Protein AF-D6PPZ9-F1 (afdb_monomer_lite)

Sequence (166 aa):
YLDKLFPVLESGWPRNVCIFASTVVLSFLNYTGLAIVGYAAVVLGLVSLSPFLVMSAMAIPKIKPHRWGSLGNKKKDWNLYFNTLFWNLNFWDNVSTLAGEVDKPQKTFPLALLIAVIFTCVAYLIPLFAVTGAVSVDQSRWETGFHAEAAEMIAGKWLKIWIEIG

Radius of gyration: 19.83 Å; chains: 1; bounding box: 52×36×47 Å

pLDDT: mean 76.81, std 10.05, range [39.69, 89.31]

InterPro domains:
  IPR002293 Amino acid/polyamine transporter I [PF13520] (10-165)
  IPR044566 Polyamine transporter RMV1-like [PTHR45826] (1-166)

Secondary structure (DSSP, 8-state):
-GGGT-GGGSSSHHHHHHHHHHHHHHHHHHHH-HHHHHHHHHHHHHHHHHHHHHHHHHHGGG--GGGGG---SS---HHHHHHHHHHHT--HHHHHHTGGGSSSHHHHHHHHHHHHHHHHHHHHHHHHHHHHHH----GGG--TTHHHHHHHHHH-HHHHHHHHH-

Structure (mmCIF, N/CA/C/O backbone):
data_AF-D6PPZ9-F1
#
_entry.id   AF-D6PPZ9-F1
#
loop_
_atom_site.group_PDB
_atom_site.id
_atom_site.type_symbol
_atom_site.label_atom_id
_atom_site.label_alt_id
_atom_site.label_comp_id
_atom_site.label_asym_id
_atom_site.label_entity_id
_atom_site.label_seq_id
_atom_site.pdbx_PDB_ins_code
_atom_site.Cartn_x
_atom_site.Cartn_y
_atom_site.Cartn_z
_atom_site.occupancy
_atom_site.B_iso_or_equiv
_atom_site.auth_seq_id
_atom_site.auth_comp_id
_atom_site.auth_asym_id
_atom_site.auth_atom_id
_atom_site.pdbx_PDB_model_num
ATOM 1 N N . TYR A 1 1 ? -14.328 -5.778 -10.540 1.00 44.22 1 TYR A N 1
ATOM 2 C CA . TYR A 1 1 ? -13.231 -6.774 -10.497 1.00 44.22 1 TYR A CA 1
ATOM 3 C C . TYR A 1 1 ? -13.773 -8.202 -10.511 1.00 44.22 1 TYR A C 1
ATOM 5 O 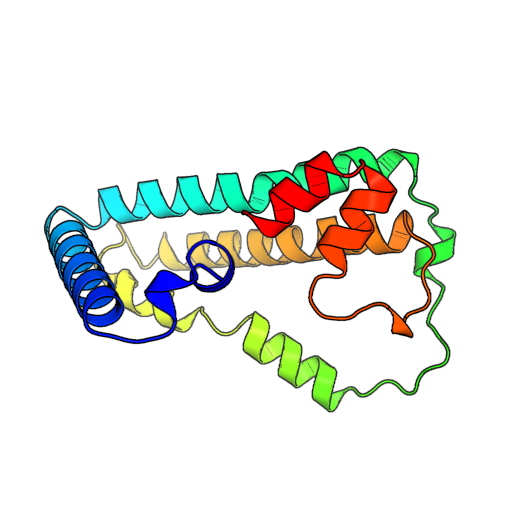O . TYR A 1 1 ? -13.318 -8.974 -11.341 1.00 44.22 1 TYR A O 1
ATOM 13 N N . LEU A 1 2 ? -14.800 -8.534 -9.712 1.00 39.69 2 LEU A N 1
ATOM 14 C CA . LEU A 1 2 ? -15.522 -9.821 -9.803 1.00 39.69 2 LEU A CA 1
ATOM 15 C C . LEU A 1 2 ? -16.222 -10.064 -11.157 1.00 39.69 2 LEU A C 1
ATOM 17 O O . LEU A 1 2 ? -16.282 -11.208 -11.596 1.00 39.69 2 LEU A O 1
ATOM 21 N N . ASP A 1 3 ? -16.638 -9.008 -11.866 1.00 42.53 3 ASP A N 1
ATOM 22 C CA . ASP A 1 3 ? -17.194 -9.119 -13.231 1.00 42.53 3 ASP A CA 1
ATOM 23 C C . ASP A 1 3 ? -16.190 -9.689 -14.249 1.00 42.53 3 ASP A C 1
ATOM 25 O O . ASP A 1 3 ? -16.581 -10.320 -15.223 1.00 42.53 3 ASP A O 1
ATOM 29 N N . LYS A 1 4 ? -14.879 -9.539 -13.999 1.00 48.31 4 LYS A N 1
ATOM 30 C CA . LYS A 1 4 ? -13.833 -10.142 -14.842 1.00 48.31 4 LYS A CA 1
ATOM 31 C C . LYS A 1 4 ? -13.647 -11.644 -14.590 1.00 48.31 4 LYS A C 1
ATOM 33 O O . LYS A 1 4 ? -13.070 -12.318 -15.434 1.00 48.31 4 LYS A O 1
ATOM 38 N N . LEU A 1 5 ? -14.095 -12.157 -13.440 1.00 51.66 5 LEU A N 1
ATOM 39 C CA . LEU A 1 5 ? -13.972 -13.570 -13.055 1.00 51.66 5 LEU A CA 1
ATOM 40 C C . LEU A 1 5 ? -15.260 -14.362 -13.320 1.00 51.66 5 LEU A C 1
ATOM 42 O O . LEU A 1 5 ? -15.188 -15.556 -13.598 1.00 51.66 5 LEU A O 1
ATOM 46 N N . PHE A 1 6 ? -16.425 -13.708 -13.285 1.00 53.06 6 PHE A N 1
ATOM 47 C CA . PHE A 1 6 ? -17.716 -14.339 -13.553 1.00 53.06 6 PHE A CA 1
ATOM 48 C C . PHE A 1 6 ? -18.567 -13.465 -14.489 1.00 53.06 6 PHE A C 1
ATOM 50 O O . PHE A 1 6 ? -19.292 -12.592 -14.010 1.00 53.06 6 PHE A O 1
ATOM 57 N N . PRO A 1 7 ? -18.568 -13.738 -15.809 1.00 52.94 7 PRO A N 1
ATOM 58 C CA . PRO A 1 7 ? -19.378 -12.993 -16.781 1.00 52.94 7 PRO A CA 1
ATOM 59 C C . PRO A 1 7 ? -20.897 -13.066 -16.513 1.00 52.94 7 PRO A C 1
ATOM 61 O O . PRO A 1 7 ? -21.671 -12.273 -17.032 1.00 52.94 7 PRO A O 1
ATOM 64 N N . VAL A 1 8 ? -21.341 -13.996 -15.657 1.00 56.19 8 VAL A N 1
ATOM 65 C CA . VAL A 1 8 ? -22.740 -14.142 -15.205 1.00 56.19 8 VAL A CA 1
ATOM 66 C C . VAL A 1 8 ? -23.178 -13.010 -14.254 1.00 56.19 8 VAL A C 1
ATOM 68 O O . VAL A 1 8 ? -24.372 -12.830 -14.016 1.00 56.19 8 VAL A O 1
ATOM 71 N N . LEU A 1 9 ? -22.238 -12.225 -13.714 1.00 52.38 9 LEU A N 1
ATOM 72 C CA . LEU A 1 9 ? -22.524 -11.100 -12.816 1.00 52.38 9 LEU A CA 1
ATOM 73 C C . LEU A 1 9 ? -22.700 -9.752 -13.535 1.00 52.38 9 LEU A C 1
ATOM 75 O O . LEU A 1 9 ? -23.159 -8.805 -12.897 1.00 52.38 9 LEU A O 1
ATOM 79 N N . GLU A 1 10 ? -22.425 -9.661 -14.843 1.00 50.94 10 GLU A N 1
ATOM 80 C CA . GLU A 1 10 ? -22.499 -8.389 -15.581 1.00 50.94 10 GLU A CA 1
ATOM 81 C C . GLU A 1 10 ? -23.925 -7.819 -15.668 1.00 50.94 10 GLU A C 1
ATOM 83 O O . GLU A 1 10 ? -24.110 -6.602 -15.596 1.00 50.94 10 GLU A O 1
ATOM 88 N N . SER A 1 11 ? -24.962 -8.659 -15.781 1.00 56.16 11 SER A N 1
ATOM 89 C CA . SER A 1 11 ? -26.352 -8.182 -15.772 1.00 56.16 11 SER A CA 1
ATOM 90 C C . SER A 1 11 ? -27.373 -9.273 -15.423 1.00 56.16 11 SER A C 1
ATOM 92 O O . SER A 1 11 ? -27.284 -10.405 -15.891 1.00 56.16 11 SER A O 1
ATOM 94 N N . GLY A 1 12 ? -28.371 -8.924 -14.599 1.00 68.12 12 GLY A N 1
ATOM 95 C CA . GLY A 1 12 ? -29.543 -9.765 -14.322 1.00 68.12 12 GLY A CA 1
ATOM 96 C C . GLY A 1 12 ? -29.859 -9.996 -12.839 1.00 68.12 12 GLY A C 1
ATOM 97 O O . GLY A 1 12 ? -29.222 -9.455 -11.935 1.00 68.12 12 GLY A O 1
ATOM 98 N N . TRP A 1 13 ? -30.863 -10.845 -12.596 1.00 67.56 13 TR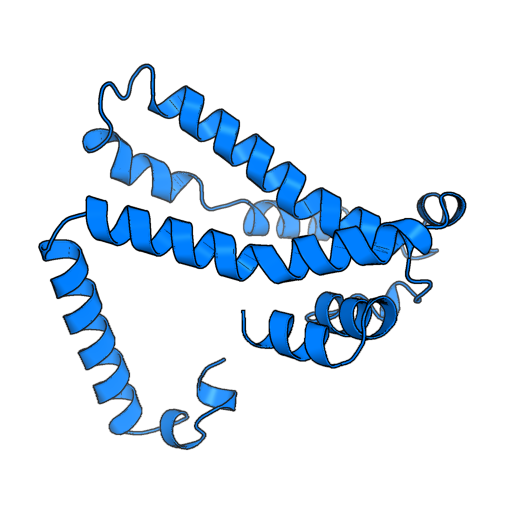P A N 1
ATOM 99 C CA . TRP A 1 13 ? -31.286 -11.312 -11.267 1.00 67.56 13 TRP A CA 1
ATOM 100 C C . TRP A 1 13 ? -30.147 -11.898 -10.396 1.00 67.56 13 TRP A C 1
ATOM 102 O O . TRP A 1 13 ? -30.132 -11.598 -9.200 1.00 67.56 13 TRP A O 1
ATOM 112 N N . PRO A 1 14 ? -29.140 -12.622 -10.942 1.00 69.44 14 PRO A N 1
ATOM 113 C CA . PRO A 1 14 ? -28.017 -13.145 -10.154 1.00 69.44 14 PRO A CA 1
ATOM 114 C C . PRO A 1 14 ? -27.184 -12.053 -9.472 1.00 69.44 14 PRO A C 1
ATOM 116 O O . PRO A 1 14 ? -26.768 -12.222 -8.328 1.00 69.44 14 PRO A O 1
ATOM 119 N N . ARG A 1 15 ? -26.996 -10.899 -10.128 1.00 67.19 15 ARG A N 1
ATOM 120 C CA . ARG A 1 15 ? -26.295 -9.744 -9.549 1.00 67.19 15 ARG A CA 1
ATOM 121 C C . ARG A 1 15 ? -27.053 -9.191 -8.345 1.00 67.19 15 ARG A C 1
ATOM 123 O O . ARG A 1 15 ? -26.449 -8.955 -7.304 1.00 67.19 15 ARG A O 1
ATOM 130 N N . ASN A 1 16 ? -28.373 -9.043 -8.458 1.00 73.44 16 ASN A N 1
ATOM 131 C CA . ASN A 1 16 ? -29.207 -8.547 -7.360 1.00 73.44 16 ASN A CA 1
ATOM 132 C C . ASN A 1 16 ? -29.218 -9.513 -6.169 1.00 73.44 16 ASN A C 1
ATOM 134 O O . ASN A 1 16 ? -29.145 -9.062 -5.030 1.00 73.44 16 ASN A O 1
ATOM 138 N N . VAL A 1 17 ? -29.245 -10.827 -6.419 1.00 79.19 17 VAL A N 1
ATOM 139 C CA . VAL A 1 17 ? -29.139 -11.849 -5.365 1.00 79.19 17 VAL A CA 1
ATOM 140 C C . VAL A 1 17 ? -27.763 -11.814 -4.700 1.00 79.19 17 VAL A C 1
ATOM 142 O O . VAL A 1 17 ? -27.694 -11.852 -3.476 1.00 79.19 17 VAL A O 1
ATOM 145 N N . CYS A 1 18 ? -26.674 -11.677 -5.463 1.00 74.44 18 CYS A N 1
ATOM 146 C CA . CYS A 1 18 ? -25.329 -11.533 -4.902 1.00 74.44 18 CYS A CA 1
ATOM 147 C C . CYS A 1 18 ? -25.187 -10.266 -4.056 1.00 74.44 18 CYS A C 1
ATOM 149 O O . CYS A 1 18 ? -24.648 -10.337 -2.954 1.00 74.44 18 CYS A O 1
ATOM 151 N N . ILE A 1 19 ? -25.698 -9.126 -4.535 1.00 78.44 19 ILE A N 1
ATOM 152 C CA . ILE A 1 19 ? -25.693 -7.877 -3.768 1.00 78.44 19 ILE A CA 1
ATOM 153 C C . ILE A 1 19 ? -26.499 -8.074 -2.484 1.00 78.44 19 ILE A C 1
ATOM 155 O O . ILE A 1 19 ? -25.957 -7.864 -1.406 1.00 78.44 19 ILE A O 1
ATOM 159 N N . PHE A 1 20 ? -27.735 -8.569 -2.574 1.00 82.81 20 PHE A N 1
ATOM 160 C CA . PHE A 1 20 ? -28.592 -8.785 -1.409 1.00 82.81 20 PHE A CA 1
ATOM 161 C C . PHE A 1 20 ? -27.966 -9.752 -0.396 1.00 82.81 20 PHE A C 1
ATOM 163 O O . PHE A 1 20 ? -27.897 -9.439 0.789 1.00 82.81 20 PHE A O 1
ATOM 170 N N . A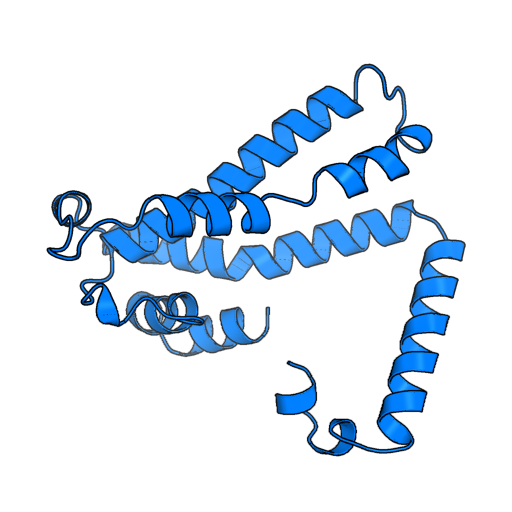LA A 1 21 ? -27.438 -10.890 -0.853 1.00 82.19 21 ALA A N 1
ATOM 171 C CA . ALA A 1 21 ? -26.745 -11.851 -0.002 1.00 82.19 21 ALA A CA 1
ATOM 172 C C . ALA A 1 21 ? -25.503 -11.230 0.652 1.00 82.19 21 ALA A C 1
ATOM 174 O O . ALA A 1 21 ? -25.307 -11.392 1.854 1.00 82.19 21 ALA A O 1
ATOM 175 N N . SER A 1 22 ? -24.701 -10.467 -0.099 1.00 75.75 22 SER A N 1
ATOM 176 C CA . SER A 1 22 ? -23.540 -9.764 0.454 1.00 75.75 22 SER A CA 1
ATOM 177 C C . SER A 1 22 ? -23.949 -8.729 1.501 1.00 75.75 22 SER A C 1
ATOM 179 O O . SER A 1 22 ? -23.334 -8.673 2.559 1.00 75.75 22 SER A O 1
ATOM 181 N N . THR A 1 23 ? -25.031 -7.978 1.273 1.00 80.62 23 THR A N 1
ATOM 182 C CA . THR A 1 23 ? -25.566 -7.014 2.236 1.00 80.62 23 THR A CA 1
ATOM 183 C C . THR A 1 23 ? -26.049 -7.718 3.496 1.00 80.62 23 THR A C 1
ATOM 185 O O . THR A 1 23 ? -25.664 -7.309 4.581 1.00 80.62 23 THR A O 1
ATOM 188 N N . VAL A 1 24 ? -26.817 -8.805 3.381 1.00 82.62 24 VAL A N 1
ATOM 189 C CA . VAL A 1 24 ? -27.309 -9.565 4.542 1.00 82.62 24 VAL A CA 1
ATOM 190 C C . VAL A 1 24 ? -26.153 -10.166 5.342 1.00 82.62 24 VAL A C 1
ATOM 192 O O . VAL A 1 24 ? -26.146 -10.061 6.566 1.00 82.62 24 VAL A O 1
ATOM 195 N N . VAL A 1 25 ? -25.151 -10.743 4.674 1.00 79.19 25 VAL A N 1
ATOM 196 C CA . VAL A 1 25 ? -23.958 -11.301 5.329 1.00 79.19 25 VAL A CA 1
ATOM 197 C C . VAL A 1 25 ? -23.147 -10.206 6.017 1.00 79.19 25 VAL A C 1
ATOM 199 O O . VAL A 1 25 ? -22.774 -10.370 7.175 1.00 79.19 25 VAL A O 1
ATOM 202 N N . LEU A 1 26 ? -22.912 -9.073 5.350 1.00 72.12 26 LEU A N 1
ATOM 203 C CA . LEU A 1 26 ? -22.207 -7.935 5.939 1.00 72.12 26 LEU A CA 1
ATOM 204 C C . LEU A 1 26 ? -22.990 -7.341 7.115 1.00 72.12 26 LEU A C 1
ATOM 206 O O . LEU A 1 26 ? -22.395 -7.051 8.147 1.00 72.12 26 LEU A O 1
ATOM 210 N N . SER A 1 27 ? -24.313 -7.200 7.012 1.00 77.12 27 SER A N 1
ATOM 211 C CA . SER A 1 27 ? -25.169 -6.735 8.108 1.00 77.12 27 SER A CA 1
ATOM 212 C C . SER A 1 27 ? -25.150 -7.700 9.292 1.00 77.12 27 SER A C 1
ATOM 214 O O . SER A 1 27 ? -25.042 -7.257 10.431 1.00 77.12 27 SER A O 1
ATOM 216 N N . PHE A 1 28 ? -25.193 -9.011 9.043 1.00 75.88 28 PHE A N 1
ATOM 217 C CA . PHE A 1 28 ? -25.090 -10.016 10.098 1.00 75.88 28 PHE A CA 1
ATOM 218 C C . PHE A 1 28 ? -23.707 -10.004 10.762 1.00 75.88 28 PHE A C 1
ATOM 220 O O . PHE A 1 28 ? -23.621 -10.028 11.986 1.00 75.88 28 PHE A O 1
ATOM 227 N N . LEU A 1 29 ? -22.634 -9.868 9.974 1.00 67.06 29 LEU A N 1
ATOM 228 C CA . LEU A 1 29 ? -21.265 -9.715 10.477 1.00 67.06 29 LEU A CA 1
ATOM 229 C C . LEU A 1 29 ? -21.110 -8.476 11.366 1.00 67.06 29 LEU A C 1
ATOM 231 O O . LEU A 1 29 ? -20.512 -8.573 12.438 1.00 67.06 29 LEU A O 1
ATOM 235 N N . ASN A 1 30 ? -21.700 -7.347 10.956 1.00 66.88 30 ASN A N 1
ATOM 236 C CA . ASN A 1 30 ? -21.762 -6.130 11.770 1.00 66.88 30 ASN A CA 1
ATOM 237 C C . ASN A 1 30 ? -22.499 -6.372 13.101 1.00 66.88 30 ASN A C 1
ATOM 239 O O . ASN A 1 30 ? -22.090 -5.833 14.125 1.00 66.88 30 ASN A O 1
ATOM 243 N N . TYR A 1 31 ? -23.526 -7.228 13.114 1.00 67.62 31 TYR A N 1
ATOM 244 C CA . TYR A 1 31 ? -24.248 -7.618 14.331 1.00 67.62 31 TYR A CA 1
ATOM 245 C C . TYR A 1 31 ? -23.465 -8.576 15.244 1.00 67.62 31 TYR A C 1
ATOM 247 O O . TYR A 1 31 ? -23.598 -8.492 16.463 1.00 67.62 31 TYR A O 1
ATOM 255 N N . THR A 1 32 ? -22.649 -9.483 14.695 1.00 66.94 32 THR A N 1
ATOM 256 C CA . THR A 1 32 ? -21.895 -10.486 15.480 1.00 66.94 32 THR A CA 1
ATOM 257 C C . THR A 1 32 ? -20.687 -9.937 16.244 1.00 66.94 32 THR A C 1
ATOM 259 O O . THR A 1 32 ? -20.111 -10.658 17.057 1.00 66.94 32 THR A O 1
ATOM 262 N N . GLY A 1 33 ? -20.323 -8.670 16.038 1.00 65.06 33 GLY A N 1
ATOM 263 C CA . GLY A 1 33 ? -19.352 -7.965 16.872 1.00 65.06 33 GLY A CA 1
ATOM 264 C C . GLY A 1 33 ? -18.221 -7.328 16.074 1.00 65.06 33 GLY A C 1
ATOM 265 O O . GLY A 1 33 ? -17.478 -7.998 15.352 1.00 65.06 33 GLY A O 1
ATOM 266 N N . LEU A 1 34 ? -18.046 -6.022 16.284 1.00 64.25 34 LEU A N 1
ATOM 267 C CA . LEU A 1 34 ? -17.011 -5.184 15.670 1.00 64.25 34 LEU A CA 1
ATOM 268 C C . LEU A 1 34 ? -15.592 -5.751 15.833 1.00 64.25 34 LEU A C 1
ATOM 270 O O . LEU A 1 34 ? -14.758 -5.575 14.949 1.00 64.25 34 LEU A O 1
ATOM 274 N N . ALA A 1 35 ? -15.324 -6.488 16.916 1.00 67.62 35 ALA A N 1
ATOM 275 C CA . ALA A 1 35 ? -14.028 -7.120 17.149 1.00 67.62 35 ALA A CA 1
ATOM 276 C C . ALA A 1 35 ? -13.667 -8.152 16.062 1.00 67.62 35 ALA A C 1
ATOM 278 O O . ALA A 1 35 ? -12.548 -8.136 15.555 1.00 67.62 35 ALA A O 1
ATOM 279 N N . ILE A 1 36 ? -14.609 -9.013 15.651 1.00 73.06 36 ILE A N 1
ATOM 280 C CA . ILE A 1 36 ? -14.366 -10.043 14.623 1.00 73.06 36 ILE A CA 1
ATOM 281 C C . ILE A 1 36 ? -14.110 -9.382 13.265 1.00 73.06 36 ILE A C 1
ATOM 283 O O . ILE A 1 36 ? -13.182 -9.767 12.552 1.00 73.06 36 ILE A O 1
ATOM 287 N N . VAL A 1 37 ? -14.893 -8.350 12.934 1.00 72.62 37 VAL A N 1
ATOM 288 C CA . VAL A 1 37 ? -14.716 -7.560 11.707 1.00 72.62 37 VAL A CA 1
ATOM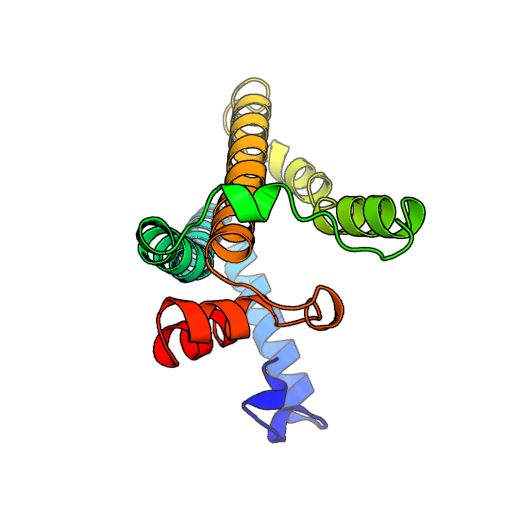 289 C C . VAL A 1 37 ? -13.358 -6.856 11.709 1.00 72.62 37 VAL A C 1
ATOM 291 O O . VAL A 1 37 ? -12.659 -6.881 10.698 1.00 72.62 37 VAL A O 1
ATOM 294 N N . GLY A 1 38 ? -12.940 -6.306 12.852 1.00 73.56 38 GLY A N 1
ATOM 295 C CA . GLY A 1 38 ? -11.621 -5.702 13.030 1.00 73.56 38 GLY A CA 1
ATOM 296 C C . GLY A 1 38 ? -10.482 -6.688 12.767 1.00 73.56 38 GLY A C 1
ATOM 297 O O . GLY A 1 38 ? -9.595 -6.399 11.965 1.00 73.56 38 GLY A O 1
ATOM 298 N N . TYR A 1 39 ? -10.520 -7.884 13.366 1.00 79.31 39 TYR A N 1
ATOM 299 C CA . TYR A 1 39 ? -9.501 -8.912 13.118 1.00 79.31 39 TYR A CA 1
ATOM 300 C C . TYR A 1 39 ? -9.484 -9.381 11.659 1.00 79.31 39 TYR A C 1
ATOM 302 O O . TYR A 1 39 ? -8.409 -9.503 11.072 1.00 79.31 39 TYR A O 1
ATOM 310 N N . ALA A 1 40 ? -10.652 -9.600 11.049 1.00 80.94 40 ALA A N 1
ATOM 311 C CA . ALA A 1 40 ? -10.746 -9.969 9.639 1.00 80.94 40 ALA A CA 1
ATOM 312 C C . ALA A 1 40 ? -10.160 -8.879 8.724 1.00 80.94 40 ALA A C 1
ATOM 314 O O . ALA A 1 40 ? -9.401 -9.194 7.809 1.00 80.94 40 ALA A O 1
ATOM 315 N N . ALA A 1 41 ? -10.443 -7.603 9.005 1.00 80.69 41 ALA A N 1
ATOM 316 C CA . ALA A 1 41 ? -9.889 -6.471 8.266 1.00 80.69 41 ALA A CA 1
ATOM 317 C C . ALA A 1 41 ? -8.360 -6.392 8.389 1.00 80.69 41 ALA A C 1
ATOM 319 O O . ALA A 1 41 ? -7.679 -6.163 7.391 1.00 80.69 41 ALA A O 1
ATOM 320 N N . VAL A 1 42 ? -7.804 -6.646 9.580 1.00 83.75 42 VAL A N 1
ATOM 321 C CA . VAL A 1 42 ? -6.347 -6.707 9.782 1.00 83.75 42 VAL A CA 1
ATOM 322 C C . VAL A 1 42 ? -5.728 -7.846 8.970 1.00 83.75 42 VAL A C 1
ATOM 324 O O . VAL A 1 42 ? -4.727 -7.629 8.290 1.00 83.75 42 VAL A O 1
ATOM 327 N N . VAL A 1 43 ? -6.324 -9.043 8.988 1.00 85.94 43 VAL A N 1
ATOM 328 C CA . VAL A 1 43 ? -5.830 -10.190 8.205 1.00 85.94 43 VAL A CA 1
ATOM 329 C C . VAL A 1 43 ? -5.877 -9.892 6.708 1.00 85.94 43 VAL A C 1
ATOM 331 O O . VAL A 1 43 ? -4.882 -10.104 6.018 1.00 85.94 43 VAL A O 1
ATOM 334 N N . LEU A 1 44 ? -6.992 -9.356 6.208 1.00 84.44 44 LEU A N 1
ATOM 335 C CA . LEU A 1 44 ? -7.127 -8.962 4.805 1.00 84.44 44 LEU A CA 1
ATOM 336 C C . LEU A 1 44 ? -6.101 -7.892 4.418 1.00 84.44 44 LEU A C 1
ATOM 338 O O . LEU A 1 44 ? -5.459 -8.019 3.379 1.00 84.44 44 LEU A O 1
ATOM 342 N N . GLY A 1 45 ? -5.886 -6.889 5.273 1.00 84.06 45 GLY A N 1
ATOM 343 C CA . GLY A 1 45 ? -4.868 -5.861 5.065 1.00 84.06 45 GLY A CA 1
ATOM 344 C C . GLY A 1 45 ? -3.454 -6.439 4.996 1.00 84.06 45 GLY A C 1
ATOM 345 O O . GLY A 1 45 ? -2.688 -6.083 4.105 1.00 84.06 45 GLY A O 1
ATOM 346 N N . LEU A 1 46 ? -3.111 -7.379 5.882 1.00 86.50 46 LEU A N 1
ATOM 347 C CA . LEU A 1 46 ? -1.813 -8.059 5.860 1.00 86.50 46 LEU A CA 1
ATOM 348 C C . LEU A 1 46 ? -1.628 -8.909 4.598 1.00 86.50 46 LEU A C 1
ATOM 350 O O . LEU A 1 46 ? -0.564 -8.859 3.981 1.00 86.50 46 LEU A O 1
ATOM 354 N N . VAL A 1 47 ? -2.653 -9.664 4.195 1.00 87.00 47 VAL A N 1
ATOM 355 C CA . VAL A 1 47 ? -2.618 -10.485 2.976 1.00 87.00 47 VAL A CA 1
ATOM 356 C C . VAL A 1 47 ? -2.491 -9.604 1.730 1.00 87.00 47 VAL A C 1
ATOM 358 O O . VAL A 1 47 ? -1.641 -9.890 0.891 1.00 87.00 47 VAL A O 1
ATOM 361 N N . SER A 1 48 ? -3.249 -8.509 1.638 1.00 84.31 48 SER A N 1
ATOM 362 C CA . SER A 1 48 ? -3.200 -7.574 0.502 1.00 84.31 48 SER A CA 1
ATOM 363 C C . SER A 1 48 ? -1.879 -6.788 0.439 1.00 84.31 48 SER A C 1
ATOM 365 O O . SER A 1 48 ? -1.344 -6.546 -0.641 1.00 84.31 48 SER A O 1
ATOM 367 N N . LEU A 1 49 ? -1.260 -6.473 1.585 1.00 84.88 49 LEU A N 1
ATOM 368 C CA . LEU A 1 49 ? 0.060 -5.830 1.629 1.00 84.88 49 LEU A CA 1
ATOM 369 C C . LEU A 1 49 ? 1.214 -6.805 1.323 1.00 84.88 49 LEU A C 1
ATOM 371 O O . LEU A 1 49 ? 2.266 -6.397 0.821 1.00 84.88 49 LEU A O 1
ATOM 375 N N . SER A 1 50 ? 1.043 -8.095 1.621 1.00 86.62 50 SER A N 1
ATOM 376 C CA . SER A 1 50 ? 2.094 -9.107 1.473 1.00 86.62 50 SER A CA 1
ATOM 377 C C . SER A 1 50 ? 2.761 -9.160 0.085 1.00 86.62 50 SER A C 1
ATOM 379 O O . SER A 1 50 ? 3.998 -9.125 0.057 1.00 86.62 50 SER A O 1
ATOM 381 N N . PRO A 1 51 ? 2.049 -9.144 -1.065 1.00 84.69 51 PRO A N 1
ATOM 382 C CA . PRO A 1 51 ? 2.709 -9.162 -2.368 1.00 84.69 51 PRO A CA 1
ATOM 383 C C . PRO A 1 51 ? 3.572 -7.916 -2.605 1.00 84.69 51 PRO A C 1
ATOM 385 O O . PRO A 1 51 ? 4.638 -8.020 -3.211 1.00 84.69 51 PRO A O 1
ATOM 388 N N . PHE A 1 52 ? 3.188 -6.750 -2.076 1.00 84.31 52 PHE A N 1
ATOM 389 C CA . PHE A 1 52 ? 3.978 -5.522 -2.197 1.00 84.31 52 PHE A CA 1
ATOM 390 C C . PHE A 1 52 ? 5.258 -5.568 -1.360 1.00 84.31 52 PHE A C 1
ATOM 392 O O . PHE A 1 52 ? 6.308 -5.113 -1.821 1.00 84.31 52 PHE A O 1
ATOM 399 N N . LEU A 1 53 ? 5.211 -6.152 -0.158 1.00 86.69 53 LEU A N 1
ATOM 400 C CA . LEU A 1 53 ? 6.407 -6.366 0.664 1.00 86.69 53 LEU A CA 1
ATOM 401 C C . LEU A 1 53 ? 7.373 -7.347 -0.006 1.00 86.69 53 LEU A C 1
ATOM 403 O O . LEU A 1 53 ? 8.573 -7.087 -0.086 1.00 86.69 53 LEU A O 1
ATOM 407 N N . VAL A 1 54 ? 6.838 -8.442 -0.544 1.00 86.38 54 VAL A N 1
ATOM 408 C CA . VAL A 1 54 ? 7.597 -9.472 -1.260 1.00 86.38 54 VAL A CA 1
ATOM 409 C C . VAL A 1 54 ? 8.225 -8.904 -2.539 1.00 86.38 54 VAL A C 1
ATOM 411 O O . VAL A 1 54 ? 9.417 -9.107 -2.785 1.00 86.38 54 VAL A O 1
ATOM 414 N N . MET A 1 55 ? 7.465 -8.116 -3.310 1.00 85.1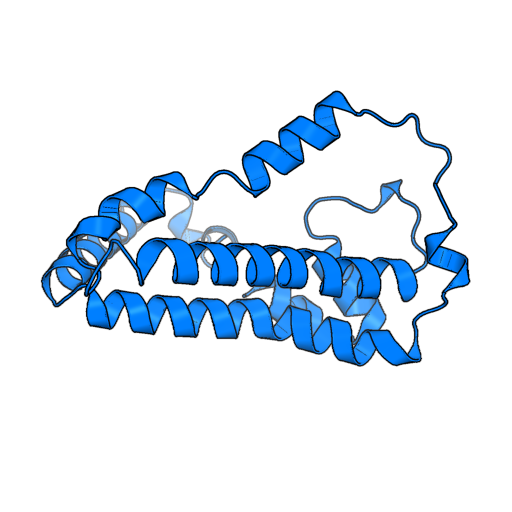9 55 MET A N 1
ATOM 415 C CA . MET A 1 55 ? 7.970 -7.358 -4.459 1.00 85.19 55 MET A CA 1
ATOM 416 C C . MET A 1 55 ? 9.133 -6.455 -4.055 1.00 85.19 55 MET A C 1
ATOM 418 O O . MET A 1 55 ? 10.174 -6.445 -4.710 1.00 85.19 55 MET A O 1
ATOM 422 N N . SER A 1 56 ? 8.959 -5.709 -2.964 1.00 84.81 56 SER A N 1
ATOM 423 C CA . SER A 1 56 ? 9.945 -4.741 -2.492 1.00 84.81 56 SER A CA 1
ATOM 424 C C . SER A 1 56 ? 11.232 -5.423 -2.042 1.00 84.81 56 SER A C 1
ATOM 426 O O . SER A 1 56 ? 12.310 -4.981 -2.426 1.00 84.81 56 SER A O 1
ATOM 428 N N . ALA A 1 57 ? 11.136 -6.541 -1.318 1.00 86.50 57 ALA A N 1
ATOM 429 C CA . ALA A 1 57 ? 12.289 -7.332 -0.895 1.00 86.50 57 ALA A CA 1
ATOM 430 C C . ALA A 1 57 ? 13.081 -7.894 -2.090 1.00 86.50 57 ALA A C 1
ATOM 432 O O . ALA A 1 57 ? 14.307 -7.797 -2.124 1.00 86.50 57 ALA A O 1
ATOM 433 N N . MET A 1 58 ? 12.393 -8.421 -3.108 1.00 84.94 58 MET A N 1
ATOM 434 C CA . MET A 1 58 ? 13.042 -8.921 -4.329 1.00 84.94 58 MET A CA 1
ATOM 435 C C . MET A 1 58 ? 13.598 -7.816 -5.228 1.00 84.94 58 MET A C 1
ATOM 437 O O . MET A 1 58 ? 14.514 -8.063 -6.016 1.00 84.94 58 MET A O 1
ATOM 441 N N . ALA A 1 59 ? 13.072 -6.597 -5.115 1.00 84.19 59 ALA A N 1
ATOM 442 C CA . ALA A 1 59 ? 13.591 -5.449 -5.836 1.00 84.19 59 ALA A CA 1
ATOM 443 C C . ALA A 1 59 ? 14.952 -4.997 -5.293 1.00 84.19 59 ALA A C 1
ATOM 445 O O . ALA A 1 59 ? 15.771 -4.566 -6.100 1.00 84.19 59 ALA A O 1
ATOM 446 N N . ILE A 1 60 ? 15.223 -5.137 -3.983 1.00 83.88 60 ILE A N 1
ATOM 447 C CA . ILE A 1 60 ? 16.450 -4.655 -3.308 1.00 83.88 60 ILE A CA 1
ATOM 448 C C . ILE A 1 60 ? 17.742 -4.914 -4.108 1.00 83.88 60 ILE A C 1
ATOM 450 O O . ILE A 1 60 ? 18.440 -3.943 -4.406 1.00 83.88 60 ILE A O 1
ATOM 454 N N . PRO A 1 61 ? 18.075 -6.153 -4.528 1.00 82.25 61 PRO A N 1
ATOM 455 C CA . PRO A 1 61 ? 19.313 -6.421 -5.270 1.00 82.25 61 PRO A CA 1
ATOM 456 C C . PRO A 1 61 ? 19.346 -5.802 -6.678 1.00 82.25 61 PRO A C 1
ATOM 458 O O . PRO A 1 61 ? 20.413 -5.668 -7.272 1.00 82.25 61 PRO A O 1
ATOM 461 N N . LYS A 1 62 ? 18.187 -5.438 -7.238 1.00 80.19 62 LYS A N 1
ATOM 462 C CA . LYS A 1 62 ? 18.042 -4.848 -8.577 1.00 80.19 62 LYS A CA 1
ATOM 463 C C . LYS A 1 62 ? 17.973 -3.316 -8.548 1.00 80.19 62 LYS A C 1
ATOM 465 O O . LYS A 1 62 ? 17.976 -2.702 -9.618 1.00 80.19 62 LYS A O 1
ATOM 470 N N . ILE A 1 63 ? 17.912 -2.696 -7.365 1.00 81.75 63 ILE A N 1
ATOM 471 C CA . ILE A 1 63 ? 17.827 -1.239 -7.215 1.00 81.75 63 ILE A CA 1
ATOM 472 C C . ILE A 1 63 ? 19.127 -0.591 -7.692 1.00 81.75 63 ILE A C 1
ATOM 474 O O . ILE A 1 63 ? 20.217 -0.893 -7.209 1.00 81.75 63 ILE A O 1
ATOM 478 N N . LYS A 1 64 ? 19.003 0.359 -8.623 1.00 79.75 64 LYS A N 1
ATOM 479 C CA . LYS A 1 64 ? 20.102 1.234 -9.047 1.00 79.75 64 LYS A CA 1
ATOM 480 C C . LYS A 1 64 ? 19.826 2.658 -8.547 1.00 79.75 64 LYS A C 1
ATOM 482 O O . LYS A 1 64 ? 19.002 3.335 -9.163 1.00 79.75 64 LYS A O 1
ATOM 487 N N . PRO A 1 65 ? 20.517 3.152 -7.497 1.00 75.94 65 PRO A N 1
ATOM 488 C CA . PRO A 1 65 ? 20.226 4.451 -6.870 1.00 75.94 65 PRO A CA 1
ATOM 489 C C . PRO A 1 65 ? 20.268 5.650 -7.828 1.00 75.94 65 PRO A C 1
ATOM 491 O O . PRO A 1 65 ? 19.520 6.608 -7.659 1.00 75.94 65 PRO A O 1
ATOM 494 N N . HIS A 1 66 ? 21.085 5.580 -8.885 1.00 76.19 66 HIS A N 1
ATOM 495 C CA . HIS A 1 66 ? 21.158 6.621 -9.916 1.00 76.19 66 HIS A CA 1
ATOM 496 C C . HIS A 1 66 ? 19.808 6.881 -10.615 1.00 76.19 66 HIS A C 1
ATOM 498 O O . HIS A 1 66 ? 19.557 7.986 -11.089 1.00 76.19 66 HIS A O 1
ATOM 504 N N . ARG A 1 67 ? 18.906 5.890 -10.650 1.00 72.69 67 ARG A N 1
ATOM 505 C CA . ARG A 1 67 ? 17.593 6.015 -11.299 1.00 72.69 67 ARG A CA 1
ATOM 506 C C . ARG A 1 67 ? 16.622 6.912 -10.540 1.00 72.69 67 ARG A C 1
ATOM 508 O O . ARG A 1 67 ? 15.773 7.521 -11.179 1.00 72.69 67 ARG A O 1
ATOM 515 N N . TRP A 1 68 ? 16.776 7.070 -9.225 1.00 76.06 68 TRP A N 1
ATOM 516 C CA . TRP A 1 68 ? 15.925 7.975 -8.443 1.00 76.06 68 TRP A CA 1
ATOM 517 C C . TRP A 1 68 ? 16.094 9.447 -8.847 1.00 76.06 68 TRP A C 1
ATOM 519 O O . TRP A 1 68 ? 15.181 10.243 -8.657 1.00 76.06 68 TRP A O 1
ATOM 529 N N . GLY A 1 69 ? 17.233 9.803 -9.452 1.00 65.81 69 GLY A N 1
ATOM 530 C CA . GLY A 1 69 ? 17.480 11.137 -10.003 1.00 65.81 69 GLY A CA 1
ATOM 531 C C . GLY A 1 69 ? 16.906 11.364 -11.406 1.00 65.81 69 GLY A C 1
ATOM 532 O O . GLY A 1 69 ? 16.953 12.491 -11.897 1.00 65.81 69 GLY A O 1
ATOM 533 N N . SER A 1 70 ? 16.370 10.331 -12.069 1.00 66.62 70 SER A N 1
ATOM 534 C CA . SER A 1 70 ? 15.792 10.454 -13.410 1.00 66.62 70 SER A CA 1
ATOM 535 C C . SER A 1 70 ? 14.388 11.061 -13.333 1.00 66.62 70 SER A C 1
ATOM 537 O O . SER A 1 70 ? 13.364 10.378 -13.323 1.00 66.62 70 SER A O 1
ATOM 539 N N . LEU A 1 71 ? 14.344 12.387 -13.243 1.00 62.91 71 LEU A N 1
ATOM 540 C CA . LEU A 1 71 ? 13.123 13.170 -13.369 1.00 62.91 71 LEU A CA 1
ATOM 541 C C . LEU A 1 71 ? 12.815 13.295 -14.866 1.00 62.91 71 LEU A C 1
ATOM 543 O O . LEU A 1 71 ? 13.498 14.026 -15.576 1.00 62.91 71 LEU A O 1
ATOM 547 N N . GLY A 1 72 ? 11.838 12.533 -15.360 1.00 64.19 72 GLY A N 1
ATOM 548 C CA . GLY A 1 72 ? 11.434 12.556 -16.767 1.00 64.19 72 GLY A CA 1
ATOM 549 C C . GLY A 1 72 ? 11.089 13.956 -17.295 1.00 64.19 72 GLY A C 1
ATOM 550 O O . GLY A 1 72 ? 10.792 14.883 -16.544 1.00 64.19 72 GLY A O 1
ATOM 551 N N . ASN A 1 73 ? 11.091 14.094 -18.623 1.00 60.03 73 ASN A N 1
ATOM 552 C CA . ASN A 1 73 ? 10.963 15.378 -19.327 1.00 60.03 73 ASN A CA 1
ATOM 553 C C . ASN A 1 73 ? 9.516 15.899 -19.474 1.00 60.03 73 ASN A C 1
ATOM 555 O O . ASN A 1 73 ? 9.282 16.857 -20.212 1.00 60.03 73 ASN A O 1
ATOM 559 N N . LYS A 1 74 ? 8.519 15.286 -18.819 1.00 67.38 74 LYS A N 1
ATOM 560 C CA . LYS A 1 74 ? 7.120 15.742 -18.902 1.00 67.38 74 LYS A CA 1
ATOM 561 C C . LYS A 1 74 ? 6.857 16.933 -17.976 1.00 67.38 74 LYS A C 1
ATOM 563 O O . LYS A 1 74 ? 7.396 17.033 -16.875 1.00 67.38 74 LYS A O 1
ATOM 568 N N . LYS A 1 75 ? 5.975 17.833 -18.424 1.00 71.75 75 LYS A N 1
ATOM 569 C CA . LYS A 1 75 ? 5.496 18.973 -17.632 1.00 71.75 75 LYS A CA 1
ATOM 570 C C . LYS A 1 75 ? 4.812 18.450 -16.364 1.00 71.75 75 LYS A C 1
ATOM 572 O O . LYS A 1 75 ? 3.906 17.627 -16.445 1.00 71.75 75 LYS A O 1
ATOM 577 N N . LYS A 1 76 ? 5.270 18.915 -15.201 1.00 77.56 76 LYS A N 1
ATOM 578 C CA . LYS A 1 76 ? 4.736 18.506 -13.897 1.00 77.56 76 LYS A CA 1
ATOM 579 C C . LYS A 1 76 ? 3.379 19.164 -13.678 1.00 77.56 76 LYS A C 1
ATOM 581 O O . LYS 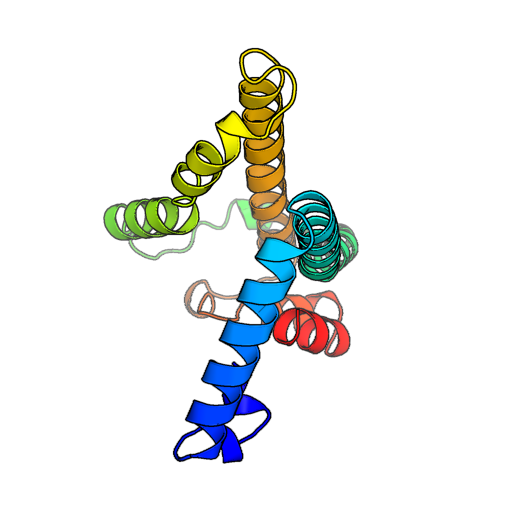A 1 76 ? 3.312 20.381 -13.508 1.00 77.56 76 LYS A O 1
ATOM 586 N N . ASP A 1 77 ? 2.321 18.363 -13.683 1.00 84.06 77 ASP A N 1
ATOM 587 C CA . ASP A 1 77 ? 0.963 18.840 -13.439 1.00 84.06 77 ASP A CA 1
ATOM 588 C C . ASP A 1 77 ? 0.631 18.753 -11.943 1.00 84.06 77 ASP A C 1
ATOM 590 O O . ASP A 1 77 ? 0.072 17.777 -11.440 1.00 84.06 77 ASP A O 1
ATOM 594 N N . TRP A 1 78 ? 1.064 19.769 -11.194 1.00 85.56 78 TRP A N 1
ATOM 595 C CA . TRP A 1 78 ? 0.965 19.782 -9.732 1.00 85.56 78 TRP A CA 1
ATOM 596 C C . TRP A 1 78 ? -0.475 19.704 -9.225 1.00 85.56 78 TRP A C 1
ATOM 598 O O . TRP A 1 78 ? -0.719 19.095 -8.188 1.00 85.56 78 TRP A O 1
ATOM 608 N N . ASN A 1 79 ? -1.430 20.278 -9.959 1.00 88.25 79 ASN A N 1
ATOM 609 C CA . ASN A 1 79 ? -2.838 20.247 -9.572 1.00 88.25 79 ASN A CA 1
ATOM 610 C C . ASN A 1 79 ? -3.376 18.807 -9.581 1.00 88.25 79 ASN A C 1
ATOM 612 O O . ASN A 1 79 ? -3.901 18.333 -8.575 1.00 88.25 79 ASN A O 1
ATOM 616 N N . LEU A 1 80 ? -3.136 18.070 -10.672 1.00 86.44 80 LEU A N 1
ATOM 617 C CA . LEU A 1 80 ? -3.531 16.665 -10.775 1.00 86.44 80 LEU A CA 1
ATOM 618 C C . LEU A 1 80 ? -2.838 15.797 -9.717 1.00 86.44 80 LEU A C 1
ATOM 620 O O . LEU A 1 80 ? -3.476 14.931 -9.121 1.00 86.44 80 LEU A O 1
ATOM 624 N N . TYR A 1 81 ? -1.554 16.051 -9.447 1.00 85.00 81 TYR A N 1
ATOM 625 C CA . TYR A 1 81 ? -0.798 15.337 -8.418 1.00 85.00 81 TYR A CA 1
ATOM 626 C C . TYR A 1 81 ? -1.411 15.509 -7.023 1.00 85.00 81 TYR A C 1
ATOM 628 O O . TYR A 1 81 ? -1.717 14.517 -6.362 1.00 85.00 81 TYR A O 1
ATOM 636 N N . PHE A 1 82 ? -1.648 16.751 -6.586 1.00 87.25 82 PHE A N 1
ATOM 637 C CA . PHE A 1 82 ? -2.243 17.011 -5.273 1.00 87.25 82 PHE A CA 1
ATOM 638 C C . PHE A 1 82 ? -3.679 16.505 -5.175 1.00 87.25 82 PHE A C 1
ATOM 640 O O . PHE A 1 82 ? -4.052 15.965 -4.138 1.00 87.25 82 PHE A O 1
ATOM 647 N N . ASN A 1 83 ? -4.469 16.626 -6.244 1.00 89.06 83 ASN A N 1
ATOM 648 C CA . ASN A 1 83 ? -5.828 16.096 -6.274 1.00 89.06 83 ASN A CA 1
ATOM 649 C C . ASN A 1 83 ? -5.833 14.566 -6.116 1.00 89.06 83 ASN A C 1
ATOM 651 O O . ASN A 1 83 ? -6.551 14.034 -5.273 1.00 89.06 83 ASN A O 1
ATOM 655 N N . THR A 1 84 ? -4.964 13.870 -6.854 1.00 85.69 84 THR A N 1
ATOM 656 C CA . THR A 1 84 ? -4.829 12.409 -6.774 1.00 85.69 84 THR A CA 1
ATOM 657 C C . THR A 1 84 ? -4.366 11.970 -5.387 1.00 85.69 84 THR A C 1
ATOM 659 O O . THR A 1 84 ? -4.953 11.057 -4.815 1.00 85.69 84 THR A O 1
ATOM 662 N N . LEU A 1 85 ? -3.357 12.634 -4.812 1.00 86.00 85 LEU A N 1
ATOM 663 C CA . LEU A 1 85 ? -2.889 12.341 -3.453 1.00 86.00 85 LEU A CA 1
ATOM 664 C C . LEU A 1 85 ? -3.966 12.580 -2.398 1.00 86.00 85 LEU A C 1
ATOM 666 O O . LEU A 1 85 ? -4.110 11.774 -1.482 1.00 86.00 85 LEU A O 1
ATOM 670 N N . PHE A 1 86 ? -4.710 13.680 -2.523 1.00 84.94 86 PHE A N 1
ATOM 671 C CA . PHE A 1 86 ? -5.783 14.011 -1.598 1.00 84.94 86 PHE A CA 1
ATOM 672 C C . PHE A 1 86 ? -6.818 12.890 -1.574 1.00 84.94 86 PHE A C 1
ATOM 674 O O . PHE A 1 86 ? -7.073 12.338 -0.510 1.00 84.94 86 PHE A O 1
ATOM 681 N N . TRP A 1 87 ? -7.336 12.491 -2.738 1.00 84.06 87 TRP A N 1
ATOM 682 C CA . TRP A 1 87 ? -8.313 11.405 -2.831 1.00 84.06 87 TRP A CA 1
ATOM 683 C C . TRP A 1 87 ? -7.743 10.047 -2.433 1.00 84.06 87 TRP A C 1
ATOM 685 O O . TRP A 1 87 ? -8.447 9.241 -1.834 1.00 84.06 87 TRP A O 1
ATOM 695 N N . ASN A 1 88 ? -6.465 9.798 -2.711 1.00 83.25 88 ASN A N 1
ATOM 696 C CA . ASN A 1 88 ? -5.812 8.554 -2.331 1.00 83.25 88 ASN A CA 1
ATOM 697 C C . ASN A 1 88 ? -5.658 8.401 -0.807 1.00 83.25 88 ASN A C 1
ATOM 699 O O . ASN A 1 88 ? -5.659 7.273 -0.326 1.00 83.25 88 ASN A O 1
ATOM 703 N N . LEU A 1 89 ? -5.572 9.506 -0.057 1.00 82.56 89 LEU A N 1
ATOM 704 C CA . LEU A 1 89 ? -5.429 9.524 1.404 1.00 82.56 89 LEU A CA 1
ATOM 705 C C . LEU A 1 89 ? -6.708 9.956 2.148 1.00 82.56 89 LEU A C 1
ATOM 707 O O . LEU A 1 89 ? -6.680 10.103 3.370 1.00 82.56 89 LEU A O 1
ATOM 711 N N . ASN A 1 90 ? -7.829 10.172 1.453 1.00 82.50 90 ASN A N 1
ATOM 712 C CA . ASN A 1 90 ? -9.081 10.644 2.052 1.00 82.50 90 ASN A CA 1
ATOM 713 C C . ASN A 1 90 ? -9.935 9.477 2.578 1.00 82.50 90 ASN A C 1
ATOM 715 O O . ASN A 1 90 ? -10.903 9.068 1.951 1.00 82.50 90 ASN A O 1
ATOM 719 N N . PHE A 1 91 ? -9.543 8.908 3.719 1.00 76.75 91 PHE A N 1
ATOM 720 C CA . PHE A 1 91 ? -10.292 7.819 4.371 1.00 76.75 91 PHE A CA 1
ATOM 721 C C . PHE A 1 91 ? -10.303 7.898 5.909 1.00 76.75 91 PHE A C 1
ATOM 723 O O . PHE A 1 91 ? -10.816 7.005 6.586 1.00 76.75 91 PHE A O 1
ATOM 730 N N . TRP A 1 92 ? -9.709 8.951 6.478 1.00 79.19 92 TRP A N 1
ATOM 731 C CA . TRP A 1 92 ? -9.519 9.120 7.925 1.00 79.19 92 TRP A CA 1
ATOM 732 C C . TRP A 1 92 ? -10.793 9.527 8.673 1.00 79.19 92 TRP A C 1
ATOM 734 O O . TRP A 1 92 ? -10.904 9.301 9.877 1.00 79.19 92 TRP A O 1
ATOM 744 N N . ASP A 1 93 ? -11.765 10.098 7.969 1.00 77.94 93 ASP A N 1
ATOM 745 C CA . ASP A 1 93 ? -13.093 10.437 8.477 1.00 77.94 93 ASP A CA 1
ATOM 746 C C . ASP A 1 93 ? -13.856 9.193 8.958 1.00 77.94 93 ASP A C 1
ATOM 748 O O . ASP A 1 93 ? -14.449 9.219 10.039 1.00 77.94 93 ASP A O 1
ATOM 752 N N . ASN A 1 94 ? -13.731 8.067 8.251 1.00 73.69 94 ASN A N 1
ATOM 753 C CA . ASN A 1 94 ? -14.340 6.795 8.653 1.00 73.69 94 ASN A CA 1
ATOM 754 C C . ASN A 1 94 ? -13.850 6.308 10.027 1.00 73.69 94 ASN A C 1
ATOM 756 O O . ASN A 1 94 ? -14.628 5.752 10.801 1.00 73.69 94 ASN A O 1
ATOM 760 N N . VAL A 1 95 ? -12.587 6.571 10.381 1.00 74.94 95 VAL A N 1
ATOM 761 C CA . VAL A 1 95 ? -11.998 6.154 11.668 1.00 74.94 95 VAL A CA 1
ATOM 762 C C . VAL A 1 95 ? -12.653 6.886 12.844 1.00 74.94 95 VAL A C 1
ATOM 764 O O . VAL A 1 95 ? -12.804 6.316 13.923 1.00 74.94 95 VAL A O 1
ATOM 767 N N . SER A 1 96 ? -13.101 8.129 12.637 1.00 73.19 96 SER A N 1
ATOM 768 C CA . SER A 1 96 ? -13.763 8.925 13.679 1.00 73.19 96 SER A CA 1
ATOM 769 C C . SER A 1 96 ? -15.111 8.344 14.120 1.00 73.19 96 SER A C 1
ATOM 771 O O . SER A 1 96 ? -15.478 8.483 15.285 1.00 73.19 96 SER A O 1
ATOM 773 N N . THR A 1 97 ? -15.804 7.617 13.237 1.00 76.50 97 THR A N 1
ATOM 774 C CA . THR A 1 97 ? -17.092 6.971 13.554 1.00 76.50 97 THR A CA 1
ATOM 775 C C . THR A 1 97 ? -16.949 5.834 14.568 1.00 76.50 97 THR A C 1
ATOM 777 O O . THR A 1 97 ? -17.865 5.576 15.342 1.00 76.50 97 THR A O 1
ATOM 780 N N . LEU A 1 98 ? -15.769 5.208 14.617 1.00 71.50 98 LEU A N 1
ATOM 781 C CA . LEU A 1 98 ? -15.438 4.104 15.518 1.00 71.50 98 LEU A CA 1
ATOM 782 C C . LEU A 1 98 ? -14.784 4.581 16.823 1.00 71.50 98 LEU A C 1
ATOM 784 O O . LEU A 1 98 ? -14.458 3.766 17.680 1.00 71.50 98 LEU A O 1
ATOM 788 N N . ALA A 1 99 ? -14.595 5.893 17.012 1.00 76.00 99 ALA A N 1
ATOM 789 C CA . ALA A 1 99 ? -13.911 6.436 18.186 1.00 76.00 99 ALA A CA 1
ATOM 790 C C . ALA A 1 99 ? -14.626 6.115 19.514 1.00 76.00 99 ALA A C 1
ATOM 792 O O . ALA A 1 99 ? -13.969 6.035 20.550 1.00 76.00 99 ALA A O 1
ATOM 793 N N . GLY A 1 100 ? -15.950 5.915 19.486 1.00 75.00 100 GLY A N 1
ATOM 794 C CA . GLY A 1 100 ? -16.747 5.534 20.660 1.00 75.00 100 GLY A CA 1
ATOM 795 C C . GLY A 1 100 ? -16.528 4.093 21.136 1.00 75.00 100 GLY A C 1
ATOM 796 O O . GLY A 1 100 ? -16.802 3.795 22.292 1.00 75.00 100 GLY A O 1
ATOM 797 N N . GLU A 1 101 ? -15.988 3.232 20.272 1.00 75.69 101 GLU A N 1
ATOM 798 C CA . GLU A 1 101 ? -15.765 1.798 20.517 1.00 75.69 101 GLU A CA 1
ATOM 799 C C . GLU A 1 101 ? -14.314 1.498 20.941 1.00 75.69 101 GLU A C 1
ATOM 801 O O . GLU A 1 101 ? -13.932 0.352 21.166 1.00 75.69 101 GLU A O 1
ATOM 806 N N . VAL A 1 102 ? -13.469 2.532 21.028 1.00 78.44 102 VAL A N 1
ATOM 807 C CA . VAL A 1 102 ? -12.056 2.405 21.397 1.00 78.44 102 VAL A CA 1
ATOM 808 C C . VAL A 1 102 ? -11.893 2.551 22.906 1.00 78.44 102 VAL A C 1
ATOM 810 O O . VAL A 1 102 ? -12.258 3.573 23.487 1.00 78.44 102 VAL A O 1
ATOM 813 N N . ASP A 1 103 ? -11.225 1.588 23.538 1.00 77.81 103 ASP A N 1
ATOM 814 C CA . ASP A 1 103 ? -10.826 1.697 24.940 1.00 77.81 103 ASP A CA 1
ATOM 815 C C . ASP A 1 103 ? -9.916 2.915 25.167 1.00 77.81 103 ASP A C 1
ATOM 817 O O . ASP A 1 103 ? -8.817 3.020 24.611 1.00 77.81 103 ASP A O 1
ATOM 821 N N . LYS A 1 104 ? -10.350 3.834 26.041 1.00 83.56 104 LYS A N 1
ATOM 822 C CA . LYS A 1 104 ? -9.641 5.087 26.380 1.00 83.56 104 LYS A CA 1
ATOM 823 C C . LYS A 1 104 ? -9.325 5.926 25.126 1.00 83.56 104 LYS A C 1
ATOM 825 O O . LYS A 1 104 ? -8.148 6.166 24.820 1.00 83.56 104 LYS A O 1
ATOM 830 N N . PRO A 1 105 ? -10.348 6.452 24.429 1.00 79.75 105 PRO A N 1
ATOM 831 C CA . PRO A 1 105 ? -10.180 7.083 23.120 1.00 79.75 105 PRO A CA 1
ATOM 832 C C . PRO A 1 105 ? -9.227 8.284 23.168 1.00 79.75 105 PRO A C 1
ATOM 834 O O . PRO A 1 105 ? -8.412 8.462 22.275 1.00 79.75 105 PRO A O 1
ATOM 837 N N . GLN A 1 106 ? -9.203 9.043 24.266 1.00 82.44 106 GLN A N 1
ATOM 838 C CA . GLN A 1 106 ? -8.316 10.202 24.449 1.00 82.44 106 GLN A CA 1
ATOM 839 C C . GLN A 1 106 ? -6.811 9.883 24.346 1.00 82.44 106 GLN A C 1
ATOM 841 O O . GLN A 1 106 ? -6.020 10.783 24.081 1.00 82.44 106 GLN A O 1
ATOM 846 N N . LYS A 1 107 ? -6.399 8.627 24.579 1.00 85.81 107 LYS A N 1
ATOM 847 C CA . LYS A 1 107 ? -4.991 8.196 24.496 1.00 85.81 107 LYS A CA 1
ATOM 848 C C . LYS A 1 107 ? -4.751 7.222 23.350 1.00 85.81 107 LYS A C 1
ATOM 850 O O . LYS A 1 107 ? -3.783 7.377 22.610 1.00 85.81 107 LYS A O 1
ATOM 855 N N . THR A 1 108 ? -5.626 6.233 23.201 1.00 84.81 108 THR A N 1
ATOM 856 C CA . THR A 1 108 ? -5.457 5.159 22.217 1.00 84.81 108 THR A CA 1
ATOM 857 C C . THR A 1 108 ? -5.715 5.656 20.800 1.00 84.81 108 THR A C 1
ATOM 859 O O . THR A 1 108 ? -4.960 5.320 19.895 1.00 84.81 108 THR A O 1
ATOM 862 N N . PHE A 1 109 ? -6.724 6.509 20.606 1.00 84.62 109 PHE A N 1
ATOM 863 C CA . PHE A 1 109 ? -7.098 7.026 19.290 1.00 84.62 109 PHE A CA 1
ATOM 864 C C . PHE A 1 109 ? -5.991 7.860 18.619 1.00 84.62 109 PHE A C 1
ATOM 866 O O . PHE A 1 109 ? -5.611 7.515 17.500 1.00 84.62 109 PHE A O 1
ATOM 873 N N . PRO A 1 110 ? -5.398 8.896 19.260 1.00 85.31 110 PRO A N 1
ATOM 874 C CA . PRO A 1 110 ? -4.329 9.668 18.624 1.00 85.31 110 PRO A CA 1
ATOM 875 C C . PRO A 1 110 ? -3.071 8.829 18.358 1.00 85.31 110 PRO A C 1
ATOM 877 O O . PRO A 1 110 ? -2.419 9.017 17.333 1.00 85.31 110 PRO A O 1
ATOM 880 N N . LEU A 1 111 ? -2.742 7.876 19.239 1.00 88.06 111 LEU A N 1
ATOM 881 C CA . LEU A 1 111 ? -1.605 6.976 19.039 1.00 88.06 111 LEU A CA 1
ATOM 882 C C . LEU A 1 111 ? -1.845 6.013 17.868 1.00 88.06 111 LEU A C 1
ATOM 884 O O . LEU A 1 111 ? -0.975 5.861 17.013 1.00 88.06 111 LEU A O 1
ATOM 888 N N . ALA A 1 112 ? -3.025 5.391 17.805 1.00 86.69 112 ALA A N 1
ATOM 889 C CA . ALA A 1 112 ? -3.402 4.489 16.723 1.00 86.69 112 ALA A CA 1
ATOM 890 C C . ALA A 1 112 ? -3.437 5.217 15.373 1.00 86.69 112 ALA A C 1
ATOM 892 O O . ALA A 1 112 ? -2.904 4.700 14.394 1.00 86.69 112 ALA A O 1
ATOM 893 N N . LEU A 1 113 ? -3.980 6.440 15.333 1.00 87.31 113 LEU A N 1
ATOM 894 C CA . LEU A 1 113 ? -3.953 7.292 14.143 1.00 87.31 113 LEU A CA 1
ATOM 895 C C . LEU A 1 113 ? -2.526 7.593 13.689 1.00 87.31 113 LEU A C 1
ATOM 897 O O . LEU A 1 113 ? -2.216 7.424 12.514 1.00 87.31 113 LEU A O 1
ATOM 901 N N . LEU A 1 114 ? -1.638 7.994 14.603 1.00 88.50 114 LEU A N 1
ATOM 902 C CA . LEU A 1 114 ? -0.246 8.284 14.258 1.00 88.50 114 LEU A CA 1
ATOM 903 C C . LEU A 1 114 ? 0.457 7.054 13.667 1.00 88.50 114 LEU A C 1
ATOM 905 O O . LEU A 1 114 ? 1.121 7.158 12.635 1.00 88.50 114 LEU A O 1
ATOM 909 N N . ILE A 1 115 ? 0.284 5.885 14.291 1.00 89.31 115 ILE A N 1
ATOM 910 C CA . ILE A 1 115 ? 0.850 4.622 13.802 1.00 89.31 115 ILE A CA 1
ATOM 911 C C . ILE A 1 115 ? 0.276 4.277 12.426 1.00 89.31 115 ILE A C 1
ATOM 913 O O . ILE A 1 115 ? 1.038 3.933 11.526 1.00 89.31 115 ILE A O 1
ATOM 917 N N . ALA A 1 116 ? -1.037 4.412 12.236 1.00 87.12 116 ALA A N 1
ATOM 918 C CA . ALA A 1 116 ? -1.693 4.144 10.962 1.00 87.12 116 ALA A CA 1
ATOM 919 C C . ALA A 1 116 ? -1.192 5.077 9.849 1.00 87.12 116 ALA A C 1
ATOM 921 O O . ALA A 1 116 ? -0.960 4.618 8.731 1.00 87.12 116 ALA A O 1
ATOM 922 N N . VAL A 1 117 ? -0.970 6.365 10.139 1.00 87.19 117 VAL A N 1
ATOM 923 C CA . VAL A 1 117 ? -0.408 7.328 9.176 1.00 87.19 117 VAL A CA 1
ATOM 924 C C . VAL A 1 117 ? 1.010 6.925 8.787 1.00 87.19 117 VAL A C 1
ATOM 926 O O . VAL A 1 117 ? 1.312 6.827 7.600 1.00 87.19 117 VAL A O 1
ATOM 929 N N . ILE A 1 118 ? 1.874 6.636 9.765 1.00 88.94 118 ILE A N 1
ATOM 930 C CA . ILE A 1 118 ? 3.253 6.199 9.502 1.00 88.94 118 ILE A CA 1
ATOM 931 C C . ILE A 1 118 ? 3.251 4.912 8.674 1.00 88.94 118 ILE A C 1
ATOM 933 O O . ILE A 1 118 ? 3.952 4.825 7.668 1.00 88.94 118 ILE A O 1
ATOM 937 N N . PHE A 1 119 ? 2.433 3.935 9.063 1.00 88.44 119 PHE A N 1
ATOM 938 C CA . PHE A 1 119 ? 2.297 2.668 8.356 1.00 88.44 119 PHE A CA 1
ATOM 939 C C . PHE A 1 119 ? 1.831 2.869 6.912 1.00 88.44 119 PHE A C 1
ATOM 941 O O . PHE A 1 119 ? 2.424 2.303 6.000 1.00 88.44 119 PHE A O 1
ATOM 948 N N . THR A 1 120 ? 0.840 3.736 6.691 1.00 87.38 120 THR A N 1
ATOM 949 C CA . THR A 1 120 ? 0.347 4.099 5.356 1.00 87.38 120 THR A CA 1
ATOM 950 C C . THR A 1 120 ? 1.460 4.725 4.519 1.00 87.38 120 THR A C 1
ATOM 952 O O . THR A 1 120 ? 1.729 4.267 3.412 1.00 87.38 120 THR A O 1
ATOM 955 N N . CYS A 1 121 ? 2.173 5.719 5.055 1.00 87.81 121 CYS A N 1
ATOM 956 C CA . CYS A 1 121 ? 3.300 6.346 4.365 1.00 87.81 121 CYS A CA 1
ATOM 957 C C . CYS A 1 121 ? 4.358 5.313 3.958 1.00 87.81 121 CYS A C 1
ATOM 959 O O . CYS A 1 121 ? 4.816 5.311 2.819 1.00 87.81 121 CYS A O 1
ATOM 961 N N . VAL A 1 122 ? 4.721 4.406 4.864 1.00 89.00 122 VAL A N 1
ATOM 962 C CA . VAL A 1 122 ? 5.699 3.345 4.595 1.00 89.00 122 VAL A CA 1
ATOM 963 C C . VAL A 1 122 ? 5.182 2.363 3.536 1.00 89.00 122 VAL A C 1
ATOM 965 O O . VAL A 1 122 ? 5.924 2.018 2.616 1.00 89.00 122 VAL A O 1
ATOM 968 N N . ALA A 1 123 ? 3.911 1.966 3.618 1.00 87.06 123 ALA A N 1
ATOM 969 C CA . ALA A 1 123 ? 3.258 1.066 2.670 1.00 87.06 123 ALA A CA 1
ATOM 970 C C . ALA A 1 123 ? 3.179 1.643 1.247 1.00 87.06 123 ALA A C 1
ATOM 972 O O . ALA A 1 123 ? 3.284 0.885 0.288 1.00 87.06 123 ALA A O 1
ATOM 973 N N . TYR A 1 124 ? 3.054 2.964 1.095 1.00 84.69 124 TYR A N 1
ATOM 974 C CA . TYR A 1 124 ? 3.129 3.626 -0.211 1.00 84.69 124 TYR A CA 1
ATOM 975 C C . TYR A 1 124 ? 4.571 3.814 -0.691 1.00 84.69 124 TYR A C 1
ATOM 977 O O . TYR A 1 124 ? 4.889 3.537 -1.849 1.00 84.69 124 TYR A O 1
ATOM 985 N N . LEU A 1 125 ? 5.461 4.286 0.186 1.00 85.88 125 LEU A N 1
ATOM 986 C CA . LEU A 1 125 ? 6.820 4.662 -0.197 1.00 85.88 125 LEU A CA 1
ATOM 987 C C . LEU A 1 125 ? 7.693 3.448 -0.522 1.00 85.88 125 LEU A C 1
ATOM 989 O O . LEU A 1 125 ? 8.404 3.483 -1.524 1.00 85.88 125 LEU A O 1
ATOM 993 N N . ILE A 1 126 ? 7.650 2.375 0.277 1.00 87.19 126 ILE A N 1
ATOM 994 C CA . ILE A 1 126 ? 8.527 1.208 0.076 1.00 87.19 126 ILE A CA 1
ATOM 995 C C . ILE A 1 126 ? 8.341 0.590 -1.325 1.00 87.19 126 ILE A C 1
ATOM 997 O O . ILE A 1 126 ? 9.334 0.497 -2.056 1.00 87.19 126 ILE A O 1
ATOM 1001 N N . PRO A 1 127 ? 7.118 0.224 -1.762 1.00 83.88 127 PRO A N 1
ATOM 1002 C CA . PRO A 1 127 ? 6.910 -0.357 -3.086 1.00 83.88 127 PRO A CA 1
ATOM 1003 C C . PRO A 1 127 ? 7.225 0.632 -4.207 1.00 83.88 127 PRO A C 1
ATOM 1005 O O . PRO A 1 127 ? 7.762 0.237 -5.241 1.00 83.88 127 PRO A O 1
ATOM 1008 N N . LEU A 1 128 ? 6.950 1.924 -4.001 1.00 84.00 128 LEU A N 1
ATOM 1009 C CA . LEU A 1 128 ? 7.275 2.966 -4.970 1.00 84.00 128 LEU A CA 1
ATOM 1010 C C . LEU A 1 128 ? 8.791 3.085 -5.187 1.00 84.00 128 LEU A C 1
ATOM 1012 O O . LEU A 1 128 ? 9.255 3.079 -6.329 1.00 84.00 128 LEU A O 1
ATOM 1016 N N . PHE A 1 129 ? 9.583 3.144 -4.113 1.00 83.12 129 PHE A N 1
ATOM 1017 C CA . PHE A 1 129 ? 11.047 3.198 -4.195 1.00 83.12 129 PHE A CA 1
ATOM 1018 C C . PHE A 1 129 ? 11.641 1.924 -4.797 1.00 83.12 129 PHE A C 1
ATOM 1020 O O . PHE A 1 129 ? 12.576 1.998 -5.601 1.00 83.12 129 PHE A O 1
ATOM 1027 N N . ALA A 1 130 ? 11.077 0.765 -4.451 1.00 84.06 130 ALA A N 1
ATOM 1028 C CA . ALA A 1 130 ? 11.457 -0.520 -5.020 1.00 84.06 130 ALA A CA 1
ATOM 1029 C C . ALA A 1 130 ? 11.246 -0.554 -6.542 1.00 84.06 130 ALA A C 1
ATOM 1031 O O . ALA A 1 130 ? 12.174 -0.870 -7.288 1.00 84.06 130 ALA A O 1
ATOM 1032 N N . VAL A 1 131 ? 10.056 -0.172 -7.016 1.00 81.75 131 VAL A N 1
ATOM 1033 C CA . VAL A 1 131 ? 9.714 -0.184 -8.446 1.00 81.75 131 VAL A CA 1
ATOM 1034 C C . VAL A 1 131 ? 10.530 0.845 -9.228 1.00 81.75 131 VAL A C 1
ATOM 1036 O O . VAL A 1 131 ? 11.142 0.494 -10.237 1.00 81.75 131 VAL A O 1
ATOM 1039 N N . THR A 1 132 ? 10.608 2.089 -8.748 1.00 81.56 132 THR A N 1
ATOM 1040 C CA . THR A 1 132 ? 11.377 3.165 -9.410 1.00 81.56 132 THR A CA 1
ATOM 1041 C C . THR A 1 132 ? 12.885 2.895 -9.433 1.00 81.56 132 THR A C 1
ATOM 1043 O O . THR A 1 132 ? 13.576 3.293 -10.370 1.00 81.56 132 THR A O 1
ATOM 1046 N N . GLY A 1 133 ? 13.416 2.195 -8.426 1.00 78.00 133 GLY A N 1
ATOM 1047 C CA . GLY A 1 133 ? 14.824 1.807 -8.370 1.00 78.00 133 GLY A CA 1
ATOM 1048 C C . GLY A 1 133 ? 15.162 0.596 -9.247 1.00 78.00 133 GLY A C 1
ATOM 1049 O O . GLY A 1 133 ? 16.222 0.564 -9.884 1.00 78.00 133 GLY A O 1
ATOM 1050 N N . ALA A 1 134 ? 14.282 -0.408 -9.291 1.00 79.38 134 ALA A N 1
ATOM 1051 C CA . ALA A 1 134 ? 14.542 -1.678 -9.972 1.00 79.38 134 ALA A CA 1
ATOM 1052 C C . ALA A 1 134 ? 14.172 -1.670 -11.464 1.00 79.38 134 ALA A C 1
ATOM 1054 O O . ALA A 1 134 ? 14.878 -2.287 -12.270 1.00 79.38 134 ALA A O 1
ATOM 1055 N N . VAL A 1 135 ? 13.127 -0.942 -11.864 1.00 77.00 135 VAL A N 1
ATOM 1056 C CA . VAL A 1 135 ? 12.602 -0.958 -13.238 1.00 77.00 135 VAL A CA 1
ATOM 1057 C C . VAL A 1 135 ? 12.966 0.333 -13.973 1.00 77.00 135 VAL A C 1
ATOM 1059 O O . VAL A 1 135 ? 12.754 1.431 -13.473 1.00 77.00 135 VAL A O 1
ATOM 1062 N N . SER A 1 136 ? 13.513 0.211 -15.187 1.00 68.75 136 SER A N 1
ATOM 1063 C CA . SER A 1 136 ? 13.707 1.341 -16.106 1.00 68.75 136 SER A CA 1
ATOM 1064 C C . SER A 1 136 ? 12.640 1.306 -17.193 1.00 68.75 136 SER A C 1
ATOM 1066 O O . SER A 1 136 ? 12.860 0.736 -18.261 1.00 68.75 136 SER A O 1
ATOM 1068 N N . VAL A 1 137 ? 11.481 1.885 -16.901 1.00 63.88 137 VAL A N 1
ATOM 1069 C CA . VAL A 1 137 ? 10.420 2.125 -17.884 1.00 63.88 137 VAL A CA 1
ATOM 1070 C C . VAL A 1 137 ? 10.241 3.617 -18.103 1.00 63.88 137 VAL A C 1
ATOM 1072 O O . VAL A 1 137 ? 10.461 4.421 -17.197 1.00 63.88 137 VAL A O 1
ATOM 1075 N N . ASP A 1 138 ? 9.818 3.972 -19.311 1.00 67.06 138 ASP A N 1
ATOM 1076 C CA . ASP A 1 138 ? 9.356 5.320 -19.601 1.00 67.06 138 ASP A CA 1
ATOM 1077 C C . ASP A 1 138 ? 8.148 5.665 -18.709 1.00 67.06 138 ASP A C 1
ATOM 1079 O O . ASP A 1 138 ? 7.277 4.827 -18.456 1.00 67.06 138 ASP A O 1
ATOM 1083 N N . GLN A 1 139 ? 8.087 6.910 -18.237 1.00 66.81 139 GLN A N 1
ATOM 1084 C CA . GLN A 1 139 ? 7.006 7.415 -17.385 1.00 66.81 139 GLN A CA 1
ATOM 1085 C C . GLN A 1 139 ? 5.641 7.361 -18.086 1.00 66.81 139 GLN A C 1
ATOM 1087 O O . GLN A 1 139 ? 4.607 7.412 -17.430 1.00 66.81 139 GLN A O 1
ATOM 1092 N N . SER A 1 140 ? 5.623 7.231 -19.416 1.00 66.44 140 SER A N 1
ATOM 1093 C CA . SER A 1 140 ? 4.416 6.984 -20.210 1.00 66.44 140 SER A CA 1
ATOM 1094 C C . SER A 1 140 ? 3.726 5.651 -19.901 1.00 66.44 140 SER A C 1
ATOM 1096 O O . SER A 1 140 ? 2.532 5.544 -20.141 1.00 66.44 140 SER A O 1
ATOM 1098 N N . ARG A 1 141 ? 4.438 4.662 -19.344 1.00 68.94 141 ARG A N 1
ATOM 1099 C CA . ARG A 1 141 ? 3.876 3.350 -18.981 1.00 68.94 141 ARG A CA 1
ATOM 1100 C C . ARG A 1 141 ? 3.306 3.282 -17.564 1.00 68.94 141 ARG A C 1
ATOM 1102 O O . ARG A 1 141 ? 2.760 2.250 -17.189 1.00 68.94 141 ARG A O 1
ATOM 1109 N N . TRP A 1 142 ? 3.436 4.351 -16.776 1.00 72.19 142 TRP A N 1
ATOM 1110 C CA . TRP A 1 142 ? 2.891 4.436 -15.418 1.00 72.19 142 TRP A CA 1
ATOM 1111 C C . TRP A 1 142 ? 1.385 4.714 -15.452 1.00 72.19 142 TRP A C 1
ATOM 1113 O O . TRP A 1 142 ? 0.918 5.786 -15.074 1.00 72.19 142 TRP A O 1
ATOM 1123 N N . GLU A 1 143 ? 0.632 3.732 -15.933 1.00 72.69 143 GLU A N 1
ATOM 1124 C CA . GLU A 1 143 ? -0.829 3.734 -15.938 1.00 72.69 143 GLU A CA 1
ATOM 1125 C C . GLU A 1 143 ? -1.389 2.781 -14.868 1.00 72.69 143 GLU A C 1
ATOM 1127 O O . GLU A 1 143 ? -0.657 2.113 -14.129 1.00 72.69 143 GLU A O 1
ATOM 1132 N N . THR A 1 144 ? -2.715 2.728 -14.744 1.00 71.25 144 THR A N 1
ATOM 1133 C CA . THR A 1 144 ? -3.395 1.835 -13.801 1.00 71.25 144 THR A CA 1
ATOM 1134 C C . THR A 1 144 ? -2.970 0.380 -14.026 1.00 71.25 144 THR A C 1
ATOM 1136 O O . THR A 1 144 ? -3.070 -0.140 -15.132 1.00 71.25 144 THR A O 1
ATOM 1139 N N . GLY A 1 145 ? -2.507 -0.292 -12.967 1.00 72.00 145 GLY A N 1
ATOM 1140 C CA . GLY A 1 145 ? -2.003 -1.671 -13.040 1.00 72.00 145 GLY A CA 1
ATOM 1141 C C . GLY A 1 145 ? -0.495 -1.791 -13.291 1.00 72.00 145 GLY A C 1
ATOM 1142 O O . GLY A 1 145 ? 0.037 -2.899 -13.253 1.00 72.00 145 GLY A O 1
ATOM 1143 N N . PHE A 1 146 ? 0.227 -0.675 -13.452 1.00 77.81 146 PHE A N 1
ATOM 1144 C CA . PHE A 1 146 ? 1.674 -0.696 -13.682 1.00 77.81 146 PHE A CA 1
ATOM 1145 C C . PHE A 1 146 ? 2.466 -1.409 -12.570 1.00 77.81 146 PHE A C 1
ATOM 1147 O O . PHE A 1 146 ? 3.463 -2.067 -12.853 1.00 77.81 146 PHE A O 1
ATOM 1154 N N . HIS A 1 147 ? 2.009 -1.367 -11.314 1.00 75.69 147 HIS A N 1
ATOM 1155 C CA . HIS A 1 147 ? 2.644 -2.120 -10.224 1.00 75.69 147 HIS A CA 1
ATOM 1156 C C . HIS A 1 147 ? 2.668 -3.637 -10.475 1.00 75.69 147 HIS A C 1
ATOM 1158 O O . HIS A 1 147 ? 3.653 -4.288 -10.132 1.00 75.69 147 HIS A O 1
ATOM 1164 N N . ALA A 1 148 ? 1.638 -4.196 -11.116 1.00 75.88 148 ALA A N 1
ATOM 1165 C CA . ALA A 1 148 ? 1.580 -5.616 -11.453 1.00 75.88 148 ALA A CA 1
ATOM 1166 C C . ALA A 1 148 ? 2.535 -5.965 -12.615 1.00 75.88 148 ALA A C 1
ATOM 1168 O O . ALA A 1 148 ? 3.220 -6.988 -12.573 1.00 75.88 148 ALA A O 1
ATOM 1169 N N . GLU A 1 149 ? 2.668 -5.085 -13.614 1.00 77.94 149 GLU A N 1
ATOM 1170 C CA . GLU A 1 149 ? 3.703 -5.210 -14.655 1.00 77.94 149 GLU A CA 1
ATOM 1171 C C . GLU A 1 149 ? 5.120 -5.076 -14.081 1.00 77.94 149 GLU A C 1
ATOM 1173 O O . GLU A 1 149 ? 6.014 -5.851 -14.425 1.00 77.94 149 GLU A O 1
ATOM 1178 N N . ALA A 1 150 ? 5.341 -4.116 -13.184 1.00 78.94 150 ALA A N 1
ATOM 1179 C CA . ALA A 1 150 ? 6.616 -3.942 -12.503 1.00 78.94 150 ALA A CA 1
ATOM 1180 C C . ALA A 1 150 ? 6.972 -5.178 -11.667 1.00 78.94 150 ALA A C 1
ATOM 1182 O O . ALA A 1 150 ? 8.116 -5.630 -11.695 1.00 78.94 150 ALA A O 1
ATOM 1183 N N . ALA A 1 151 ? 5.995 -5.774 -10.984 1.00 77.38 151 ALA A N 1
ATOM 1184 C CA . ALA A 1 151 ? 6.165 -7.028 -10.265 1.00 77.38 151 ALA A CA 1
ATOM 1185 C C . ALA A 1 151 ? 6.526 -8.198 -11.192 1.00 77.38 151 ALA A C 1
ATOM 1187 O O . ALA A 1 151 ? 7.416 -8.980 -10.853 1.00 77.38 151 ALA A O 1
ATOM 1188 N N . GLU A 1 152 ? 5.919 -8.288 -12.382 1.00 79.38 152 GLU A N 1
ATOM 1189 C CA . GLU A 1 152 ? 6.307 -9.269 -13.404 1.00 79.38 152 GLU A CA 1
ATOM 1190 C C . GLU A 1 152 ? 7.776 -9.093 -13.816 1.00 79.38 152 GLU A C 1
ATOM 1192 O O . GLU A 1 152 ? 8.520 -10.071 -13.888 1.00 79.38 152 GLU A O 1
ATOM 1197 N N . MET A 1 153 ? 8.225 -7.850 -14.008 1.00 79.44 153 MET A N 1
ATOM 1198 C CA . MET A 1 153 ? 9.615 -7.536 -14.361 1.00 79.44 153 MET A CA 1
ATOM 1199 C C . MET A 1 153 ? 10.608 -7.805 -13.215 1.00 79.44 153 MET A C 1
ATOM 1201 O O . MET A 1 153 ? 11.761 -8.180 -13.454 1.00 79.44 153 MET A O 1
ATOM 1205 N N . ILE A 1 154 ? 10.190 -7.612 -11.961 1.00 78.81 154 ILE A N 1
ATOM 1206 C CA . ILE A 1 154 ? 11.048 -7.772 -10.779 1.00 78.81 154 ILE A CA 1
ATOM 1207 C C . ILE A 1 154 ? 11.135 -9.239 -10.341 1.00 78.81 154 ILE A C 1
ATOM 1209 O O . ILE A 1 154 ? 12.244 -9.722 -10.106 1.00 78.81 154 ILE A O 1
ATOM 1213 N N . ALA A 1 155 ? 10.009 -9.945 -10.244 1.00 76.50 155 ALA A N 1
ATOM 1214 C CA . ALA A 1 155 ? 9.916 -11.262 -9.606 1.00 76.50 155 ALA A CA 1
ATOM 1215 C C . ALA A 1 155 ? 9.264 -12.352 -10.477 1.00 76.50 155 ALA A C 1
ATOM 1217 O O . ALA A 1 155 ? 9.359 -13.532 -10.138 1.00 76.50 155 ALA A O 1
ATOM 1218 N N . GLY A 1 156 ? 8.637 -11.990 -11.600 1.00 80.62 156 GLY A N 1
ATOM 1219 C CA . GLY A 1 156 ? 7.998 -12.918 -12.537 1.00 80.62 156 GLY A CA 1
ATOM 1220 C C . GLY A 1 156 ? 6.467 -12.963 -12.450 1.00 80.62 156 GLY A C 1
ATOM 1221 O O . GLY A 1 156 ? 5.838 -12.329 -11.605 1.00 80.62 156 GLY A O 1
ATOM 1222 N N . LYS A 1 157 ? 5.853 -13.742 -13.353 1.00 80.75 157 LYS A N 1
ATOM 1223 C CA . LYS A 1 157 ? 4.392 -13.793 -13.584 1.00 80.75 157 LYS A CA 1
ATOM 1224 C C . LYS A 1 157 ? 3.552 -14.181 -12.365 1.00 80.75 157 LYS A C 1
ATOM 1226 O O . LYS A 1 157 ? 2.411 -13.747 -12.253 1.00 80.75 157 LYS A O 1
ATOM 1231 N N . TRP A 1 158 ? 4.100 -14.979 -11.452 1.00 82.50 158 TRP A N 1
ATOM 1232 C CA . TRP A 1 158 ? 3.386 -15.409 -10.247 1.00 82.50 158 TRP A CA 1
ATOM 1233 C C . TRP A 1 158 ? 3.065 -14.226 -9.318 1.00 82.50 158 TRP A C 1
ATOM 1235 O O . TRP A 1 158 ? 1.978 -14.178 -8.751 1.00 82.50 158 TRP A O 1
ATOM 1245 N N . LEU A 1 159 ? 3.964 -13.237 -9.217 1.00 78.50 159 LEU A N 1
ATOM 1246 C CA . LEU A 1 159 ? 3.756 -12.065 -8.365 1.00 78.50 159 LEU A CA 1
ATOM 1247 C C . LEU A 1 159 ? 2.752 -11.088 -8.984 1.00 78.50 159 LEU A C 1
ATOM 1249 O O . LEU A 1 159 ? 1.980 -10.465 -8.264 1.00 78.50 159 LEU A O 1
ATOM 1253 N N . LYS A 1 160 ? 2.710 -11.007 -10.318 1.00 77.75 160 LYS A N 1
ATOM 1254 C CA . LYS A 1 160 ? 1.676 -10.263 -11.045 1.00 77.75 160 LYS A CA 1
ATOM 1255 C C . LYS A 1 160 ? 0.282 -10.799 -10.742 1.00 77.75 160 LYS A C 1
ATOM 1257 O O . LYS A 1 160 ? -0.576 -10.026 -10.341 1.00 77.75 160 LYS A O 1
ATOM 1262 N N . ILE A 1 161 ? 0.089 -12.114 -10.864 1.00 76.62 161 ILE A N 1
ATOM 1263 C CA . ILE A 1 161 ? -1.193 -12.760 -10.547 1.00 76.62 161 ILE A CA 1
ATOM 1264 C C . ILE A 1 161 ? -1.571 -12.495 -9.085 1.00 76.62 161 ILE A C 1
ATOM 1266 O O . ILE A 1 161 ? -2.729 -12.234 -8.784 1.00 76.62 161 ILE A O 1
ATOM 1270 N N . TRP A 1 162 ? -0.596 -12.503 -8.175 1.00 79.31 162 TRP A N 1
ATOM 1271 C CA . TRP A 1 162 ? -0.862 -12.242 -6.764 1.00 79.31 162 TRP A CA 1
ATOM 1272 C C . TRP A 1 162 ? -1.303 -10.795 -6.488 1.00 79.31 162 TRP A C 1
ATOM 1274 O O . TRP A 1 162 ? -2.231 -10.597 -5.714 1.00 79.31 162 TRP A O 1
ATOM 1284 N N . ILE A 1 163 ? -0.700 -9.803 -7.155 1.00 78.50 163 ILE A N 1
ATOM 1285 C CA . ILE A 1 163 ? -1.094 -8.382 -7.059 1.00 78.50 163 ILE A CA 1
ATOM 1286 C C . ILE A 1 163 ? -2.418 -8.097 -7.783 1.00 78.50 163 ILE A C 1
ATOM 1288 O O . ILE A 1 163 ? -3.145 -7.199 -7.388 1.00 78.50 163 ILE A O 1
ATOM 1292 N N . GLU A 1 164 ? -2.739 -8.823 -8.854 1.00 75.75 164 GLU A N 1
ATOM 1293 C CA . GLU A 1 164 ? -4.017 -8.659 -9.563 1.00 75.75 164 GLU A CA 1
ATOM 1294 C C . GLU A 1 164 ? -5.205 -9.262 -8.793 1.00 75.75 164 GLU A C 1
ATOM 1296 O O . GLU A 1 164 ? -6.344 -8.845 -9.005 1.00 75.75 164 GLU A O 1
ATOM 1301 N N . ILE A 1 165 ? -4.947 -10.254 -7.932 1.00 71.62 165 ILE A N 1
ATOM 1302 C CA . ILE A 1 165 ? -5.962 -10.932 -7.114 1.00 71.62 165 ILE A CA 1
ATOM 1303 C C . ILE A 1 165 ? -6.133 -10.273 -5.735 1.00 71.62 165 ILE A C 1
ATOM 1305 O O . ILE A 1 165 ? -7.257 -10.243 -5.231 1.00 71.62 165 ILE A O 1
ATOM 1309 N N . GLY A 1 166 ? -5.034 -9.833 -5.109 1.00 59.75 166 GLY A N 1
ATOM 1310 C CA . GLY A 1 166 ? -5.001 -9.252 -3.756 1.00 59.75 166 GLY A CA 1
ATOM 1311 C C . GLY A 1 166 ? -5.336 -7.768 -3.690 1.00 59.75 166 GLY A C 1
ATOM 1312 O O . GLY A 1 166 ? -5.751 -7.339 -2.587 1.00 59.75 166 GLY A O 1
#

Foldseek 3Di:
DVCVVDVVCPDDPVVVVVVVVVVVVVVVVVVVDPVVVVVVVVVVVCLLLVLLVVLLVLLVVQFDPVLVPCPDPDDDPVVVVVVVVCVVPPDVVVVVVCLVVDDPSVPCVVVVVVVVVVVVVCSVVSSVSSLSRRDDDDPVQPDPLVSLVSSCVRPRNVSSVSNVVD

Organism: NCBI:txid98023